Protein AF-A0A932TYY8-F1 (afdb_monomer_lite)

Radius of gyration: 14.67 Å; chains: 1; bounding box: 31×22×38 Å

Sequence (66 aa):
MSYCAPSGERGGEPVRQVGSHVHLRHPERSGRVTVPVHAGETLHPKTLASILAQAGMAETDLLKFL

Structure (mmCIF, N/CA/C/O backbone):
data_AF-A0A932TYY8-F1
#
_entry.id   AF-A0A932TYY8-F1
#
loop_
_atom_site.group_PDB
_atom_site.id
_atom_site.type_symbol
_atom_site.label_atom_id
_atom_site.label_alt_id
_atom_site.label_comp_id
_atom_site.label_asym_id
_atom_site.label_entity_id
_atom_site.label_seq_id
_atom_site.pdbx_PDB_ins_code
_atom_site.Cartn_x
_atom_site.Cartn_y
_atom_site.Cartn_z
_atom_site.occupancy
_atom_site.B_iso_or_equiv
_atom_site.auth_seq_id
_atom_site.auth_comp_id
_atom_site.auth_asym_id
_atom_site.auth_atom_id
_atom_site.pdbx_PDB_model_num
ATOM 1 N N . MET A 1 1 ? -15.270 -7.893 -17.442 1.00 35.41 1 MET A N 1
ATOM 2 C CA . MET A 1 1 ? -14.799 -7.458 -18.771 1.00 35.41 1 MET A CA 1
ATOM 3 C C . MET A 1 1 ? -13.947 -6.214 -18.606 1.00 35.41 1 MET A C 1
ATOM 5 O O . MET A 1 1 ? -14.363 -5.301 -17.905 1.00 35.41 1 MET A O 1
ATOM 9 N N . SER A 1 2 ? -12.750 -6.234 -19.185 1.00 48.50 2 SER A N 1
ATOM 10 C CA . SER A 1 2 ? -11.793 -5.129 -19.240 1.00 48.50 2 SER A CA 1
ATOM 11 C C . SER A 1 2 ? -12.359 -3.898 -19.938 1.00 48.50 2 SER A C 1
ATOM 13 O O . SER A 1 2 ? -13.070 -4.040 -20.927 1.00 48.50 2 SER A O 1
ATOM 15 N N . TYR A 1 3 ? -11.900 -2.719 -19.527 1.00 36.72 3 TYR A 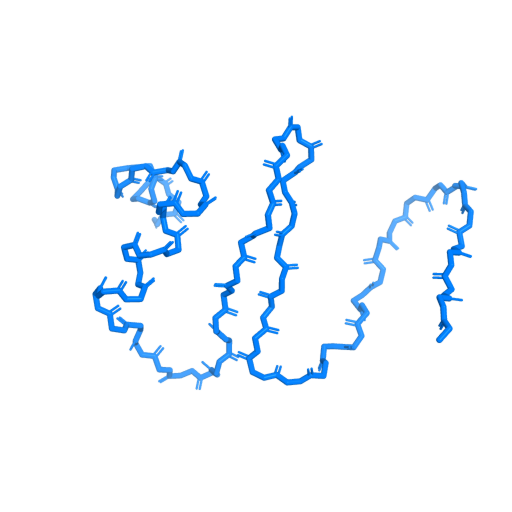N 1
ATOM 16 C CA . TYR A 1 3 ? -11.743 -1.607 -20.457 1.00 36.72 3 TYR A CA 1
ATOM 17 C C . TYR A 1 3 ? -10.271 -1.200 -20.471 1.00 36.72 3 TYR A C 1
ATOM 19 O O . TYR A 1 3 ? -9.728 -0.695 -19.493 1.00 36.72 3 TYR A O 1
ATOM 27 N N . CYS A 1 4 ? -9.622 -1.526 -21.586 1.00 47.94 4 CYS A N 1
ATOM 28 C CA . CYS A 1 4 ? -8.423 -0.859 -22.063 1.00 47.94 4 CYS A CA 1
ATOM 29 C C . CYS A 1 4 ? -8.902 0.408 -22.784 1.00 47.94 4 CYS A C 1
ATOM 31 O O . CYS A 1 4 ? -9.805 0.310 -23.615 1.00 47.94 4 CYS A O 1
ATOM 33 N N . ALA A 1 5 ? -8.338 1.570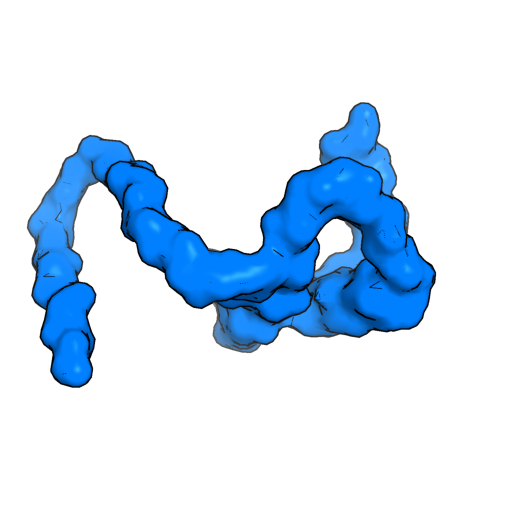 -22.461 1.00 48.50 5 ALA A N 1
ATOM 34 C CA . ALA A 1 5 ? -8.482 2.772 -23.272 1.00 48.50 5 ALA A CA 1
ATOM 35 C C . ALA A 1 5 ? -7.090 3.252 -23.722 1.00 48.50 5 ALA A C 1
ATOM 37 O O . ALA A 1 5 ? -6.111 3.012 -23.009 1.00 48.50 5 ALA A O 1
ATOM 38 N N . PRO A 1 6 ? -6.998 3.827 -24.932 1.00 51.09 6 PRO A N 1
ATOM 39 C CA . PRO A 1 6 ? -5.798 3.827 -25.752 1.00 51.09 6 PRO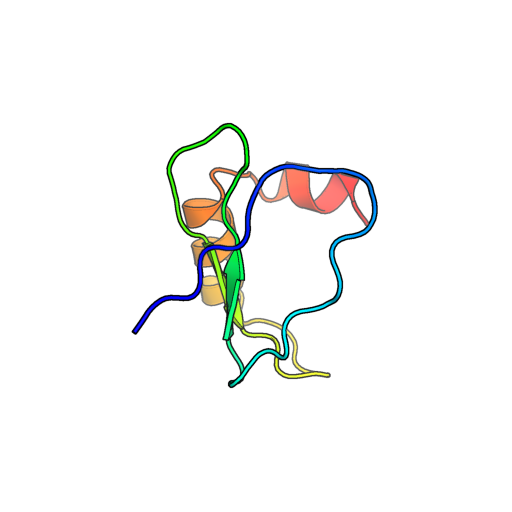 A CA 1
ATOM 40 C C . PRO A 1 6 ? -4.919 5.065 -25.536 1.00 51.09 6 PRO A C 1
ATOM 42 O O . PRO A 1 6 ? -5.315 6.052 -24.929 1.00 51.09 6 PRO A O 1
ATOM 45 N N . SER A 1 7 ? -3.708 4.954 -26.073 1.00 54.53 7 SER A N 1
ATOM 46 C CA . SER A 1 7 ? -2.665 5.955 -26.293 1.00 54.53 7 SER A CA 1
ATOM 47 C C . SER A 1 7 ? -3.128 7.418 -26.381 1.00 54.53 7 SER A C 1
ATOM 49 O O . SER A 1 7 ? -3.918 7.757 -27.257 1.00 54.53 7 SER A O 1
ATOM 51 N N . GLY A 1 8 ? -2.528 8.293 -25.567 1.00 46.69 8 GLY A N 1
ATOM 52 C CA . GLY A 1 8 ? -2.599 9.747 -25.741 1.00 46.69 8 GLY A CA 1
ATOM 53 C C . GLY A 1 8 ? -2.638 10.523 -24.425 1.00 46.69 8 GLY A C 1
ATOM 54 O O . GLY A 1 8 ? -3.604 10.445 -23.686 1.00 46.69 8 GLY A O 1
ATOM 55 N N . GLU A 1 9 ? -1.582 11.298 -24.181 1.00 39.50 9 GLU A N 1
ATOM 56 C CA . GLU A 1 9 ? -1.571 12.584 -23.464 1.00 39.50 9 GLU A CA 1
ATOM 57 C C . GLU A 1 9 ? -2.245 12.770 -22.078 1.00 39.50 9 GLU A C 1
ATOM 59 O O . GLU A 1 9 ? -3.444 12.950 -21.937 1.00 39.50 9 GLU A O 1
ATOM 64 N N . ARG A 1 10 ? -1.366 12.938 -21.072 1.00 46.84 10 ARG A N 1
ATOM 65 C CA . ARG A 1 10 ? -1.455 13.855 -19.910 1.00 46.84 10 ARG A CA 1
ATOM 66 C C . ARG A 1 10 ? -2.718 13.797 -19.029 1.00 46.84 10 ARG A C 1
ATOM 68 O O . ARG A 1 10 ? -3.687 14.506 -19.259 1.00 46.84 10 ARG A O 1
ATOM 75 N N . GLY A 1 11 ? -2.568 13.123 -17.885 1.00 44.31 11 GLY A N 1
ATOM 76 C CA . GLY A 1 11 ? -3.417 13.300 -16.698 1.00 44.31 11 GLY A CA 1
ATOM 77 C C . GLY A 1 11 ? -4.223 12.053 -16.362 1.00 44.31 11 GLY A C 1
ATOM 78 O O . GLY A 1 11 ? -5.388 11.954 -16.719 1.00 44.31 11 GLY A O 1
ATOM 79 N N . GLY A 1 12 ? -3.608 11.082 -15.681 1.00 39.91 12 GLY A N 1
ATOM 80 C CA . GLY A 1 12 ? -4.337 9.909 -15.199 1.00 39.91 12 GLY A CA 1
ATOM 81 C C . GLY A 1 12 ? -5.331 10.308 -14.108 1.00 39.91 12 GLY A C 1
ATOM 82 O O . GLY A 1 12 ? -4.918 10.619 -12.993 1.00 39.91 12 GLY A O 1
ATOM 83 N N . GLU A 1 13 ? -6.625 10.313 -14.427 1.00 40.41 13 GLU A N 1
ATOM 84 C CA . GLU A 1 13 ? -7.694 10.478 -13.441 1.00 40.41 13 GLU A CA 1
ATOM 85 C C . GLU A 1 13 ? -7.692 9.314 -12.431 1.00 40.41 13 GLU A C 1
ATOM 87 O O . GLU A 1 13 ? -7.425 8.163 -12.804 1.00 40.41 13 GLU A O 1
ATOM 92 N N . PRO A 1 14 ? -8.005 9.568 -11.145 1.00 43.78 14 PRO A N 1
ATOM 93 C CA . PRO A 1 14 ? -8.076 8.518 -10.142 1.00 43.78 14 PRO A CA 1
ATOM 94 C C . PRO A 1 14 ? -9.246 7.575 -10.450 1.00 43.78 14 PRO A C 1
ATOM 96 O O . PRO A 1 14 ? -10.415 7.890 -10.223 1.00 43.78 14 PRO A O 1
ATOM 99 N N . VAL A 1 15 ? -8.928 6.383 -10.956 1.00 54.53 15 VAL A N 1
ATOM 100 C CA . VAL A 1 15 ? -9.896 5.292 -11.118 1.00 54.53 15 VAL A CA 1
ATOM 101 C C . VAL A 1 15 ? -10.421 4.931 -9.727 1.00 54.53 15 VAL A C 1
ATOM 103 O O . VAL A 1 15 ? -9.638 4.557 -8.854 1.00 54.53 15 VAL A O 1
ATOM 106 N N . ARG A 1 16 ? -11.738 5.076 -9.500 1.00 48.62 16 ARG A N 1
ATOM 107 C CA . ARG A 1 16 ?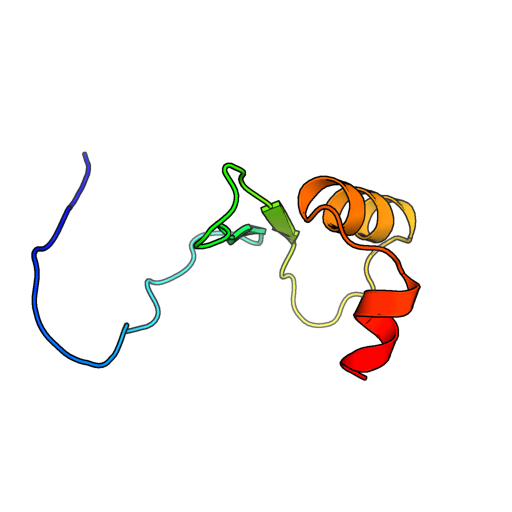 -12.393 4.795 -8.207 1.00 48.62 16 ARG A CA 1
ATOM 108 C C . ARG A 1 16 ? -11.928 3.439 -7.674 1.00 48.62 16 ARG A C 1
ATOM 110 O O . ARG A 1 16 ? -12.200 2.399 -8.272 1.00 48.62 16 ARG A O 1
ATOM 117 N N . GLN A 1 17 ? -11.234 3.461 -6.543 1.00 58.22 17 GLN A N 1
ATOM 118 C CA . GLN A 1 17 ? -10.801 2.255 -5.863 1.00 58.22 17 GLN A CA 1
ATOM 119 C C . GLN A 1 17 ? -11.994 1.626 -5.134 1.00 58.22 17 GLN A C 1
ATOM 121 O O . GLN A 1 17 ? -12.609 2.255 -4.276 1.00 58.22 17 GLN A O 1
ATOM 126 N N . VAL A 1 18 ? -12.326 0.380 -5.469 1.00 55.41 18 VAL A N 1
ATOM 127 C CA . VAL A 1 18 ? -13.346 -0.400 -4.758 1.00 55.41 18 VAL A CA 1
ATOM 128 C C . VAL A 1 18 ? -12.633 -1.321 -3.769 1.00 55.41 18 VAL A C 1
ATOM 130 O O . VAL A 1 18 ? -12.028 -2.312 -4.169 1.00 55.41 18 VAL A O 1
ATOM 133 N N . GLY A 1 19 ? -12.692 -0.979 -2.481 1.00 66.06 19 GLY A N 1
ATOM 134 C CA . GLY A 1 19 ? -12.150 -1.786 -1.383 1.00 66.06 19 GLY A CA 1
ATOM 135 C C . GLY A 1 19 ? -10.957 -1.155 -0.662 1.00 66.06 19 GLY A C 1
ATOM 136 O O . GLY A 1 19 ? -10.342 -0.207 -1.137 1.00 66.06 19 GLY A O 1
ATOM 137 N N . SER A 1 20 ? -10.618 -1.705 0.504 1.00 78.88 20 SER A N 1
ATOM 138 C CA . SER A 1 20 ? -9.554 -1.205 1.385 1.00 78.88 20 SER A CA 1
ATOM 139 C C . SER A 1 20 ? -8.141 -1.578 0.933 1.00 78.88 20 SER A C 1
ATOM 141 O O . SER A 1 20 ? -7.216 -1.436 1.715 1.00 78.88 20 SER A O 1
ATOM 143 N N . HIS A 1 21 ? -7.949 -2.091 -0.284 1.00 82.38 21 HIS A N 1
ATOM 144 C CA . HIS A 1 21 ? -6.649 -2.551 -0.778 1.00 82.38 21 HIS A CA 1
ATOM 145 C C . HIS A 1 21 ? -6.348 -1.945 -2.150 1.00 82.38 21 HIS A C 1
ATOM 147 O O . HIS A 1 21 ? -7.160 -2.053 -3.070 1.00 82.38 21 HIS A O 1
ATOM 153 N N . VAL A 1 22 ? -5.194 -1.289 -2.285 1.00 85.06 22 VAL A N 1
ATOM 154 C CA . VAL A 1 22 ? -4.640 -0.789 -3.550 1.00 85.06 22 VAL A CA 1
ATOM 155 C C . VAL A 1 22 ? -3.695 -1.836 -4.109 1.00 85.06 22 VAL A C 1
ATOM 157 O O . VAL A 1 22 ? -2.887 -2.413 -3.383 1.00 85.06 22 VAL A O 1
ATOM 160 N N . HIS A 1 23 ? -3.738 -2.030 -5.421 1.00 84.88 23 HIS A N 1
ATOM 161 C C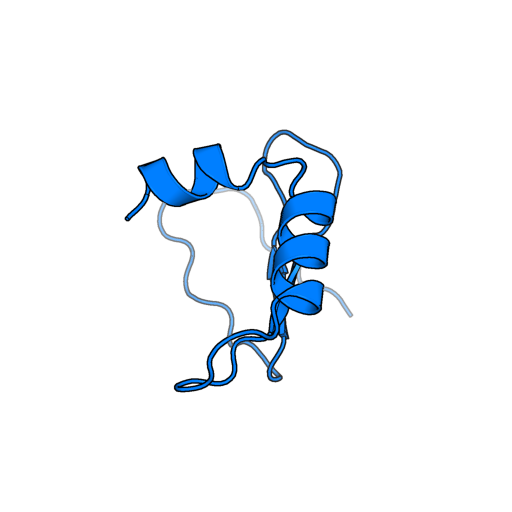A . HIS A 1 23 ? -2.720 -2.780 -6.139 1.00 84.88 23 HIS A CA 1
ATOM 162 C C . HIS A 1 23 ? -1.836 -1.832 -6.942 1.00 84.88 23 HIS A C 1
ATOM 164 O O . HIS A 1 23 ? -2.293 -1.227 -7.909 1.00 84.88 23 HIS A O 1
ATOM 170 N N . LEU A 1 24 ? -0.566 -1.739 -6.567 1.00 84.19 24 LEU A N 1
ATOM 171 C CA . LEU A 1 24 ? 0.434 -0.944 -7.266 1.00 84.19 24 LEU A CA 1
ATOM 172 C C . LEU A 1 24 ? 1.242 -1.841 -8.200 1.00 84.19 24 LEU A C 1
ATOM 174 O O . LEU A 1 24 ? 1.578 -2.980 -7.866 1.00 84.19 24 LEU A O 1
ATOM 178 N N . ARG A 1 25 ? 1.553 -1.320 -9.383 1.00 81.25 25 ARG A N 1
ATOM 179 C CA . ARG A 1 25 ? 2.470 -1.946 -10.336 1.00 81.25 25 ARG A CA 1
ATOM 180 C C . ARG A 1 25 ? 3.669 -1.035 -10.505 1.00 81.25 25 ARG A C 1
ATOM 182 O O . ARG A 1 25 ? 3.500 0.173 -10.651 1.00 81.25 25 ARG A O 1
ATOM 189 N N . HIS A 1 26 ? 4.859 -1.614 -10.483 1.00 76.25 26 HIS A N 1
ATOM 190 C CA . HIS A 1 26 ? 6.070 -0.856 -10.754 1.00 76.25 26 HIS A CA 1
ATOM 191 C C . HIS A 1 26 ? 6.214 -0.667 -12.276 1.00 76.25 26 HIS A C 1
ATOM 193 O O . HIS A 1 26 ? 6.000 -1.632 -13.011 1.00 76.25 26 HIS A O 1
ATOM 199 N N . PRO A 1 27 ? 6.573 0.532 -12.773 1.00 75.25 27 PRO A N 1
ATOM 200 C CA . PRO A 1 27 ? 6.680 0.788 -14.213 1.00 75.25 27 PRO A CA 1
ATOM 201 C C . PRO A 1 27 ? 7.776 -0.053 -14.883 1.00 75.25 27 PRO A C 1
ATOM 203 O O . PRO A 1 27 ? 7.590 -0.540 -15.991 1.00 75.25 27 PRO A O 1
ATOM 206 N N . GLU A 1 28 ? 8.896 -0.263 -14.188 1.00 74.56 28 GLU A N 1
ATOM 207 C CA . GLU A 1 28 ? 10.062 -0.982 -14.730 1.00 74.56 28 GLU A CA 1
ATOM 208 C C . GLU A 1 28 ? 10.226 -2.420 -14.209 1.00 74.56 28 GLU A C 1
ATOM 210 O O . GLU A 1 28 ? 10.962 -3.209 -14.794 1.00 74.56 28 GLU A O 1
ATOM 215 N N . ARG A 1 29 ? 9.566 -2.784 -13.099 1.00 69.31 29 ARG A N 1
ATOM 216 C CA . ARG A 1 29 ? 9.741 -4.089 -12.441 1.00 69.31 29 ARG A CA 1
ATOM 217 C C . ARG A 1 29 ? 8.457 -4.892 -12.577 1.00 69.31 29 ARG A C 1
ATOM 219 O O . ARG A 1 29 ? 7.373 -4.410 -12.258 1.00 69.31 29 ARG A O 1
ATOM 226 N N . SER A 1 30 ? 8.572 -6.141 -13.012 1.00 70.31 30 SER A N 1
ATOM 227 C CA . SER A 1 30 ? 7.434 -7.056 -13.050 1.00 70.31 30 SER A CA 1
ATOM 228 C C . SER A 1 30 ? 7.015 -7.421 -11.624 1.00 70.31 30 SER A C 1
ATOM 230 O O . SER A 1 30 ? 7.769 -8.065 -10.900 1.00 70.31 30 SER A O 1
ATOM 232 N N . GLY A 1 31 ? 5.814 -7.022 -11.213 1.00 74.44 31 GLY A N 1
ATOM 233 C CA . GLY A 1 31 ? 5.294 -7.336 -9.885 1.00 74.44 31 GLY A CA 1
ATOM 234 C C . GLY A 1 31 ? 4.062 -6.513 -9.531 1.00 74.44 31 GLY A C 1
ATOM 235 O O . GLY A 1 31 ? 3.815 -5.450 -10.106 1.00 74.44 31 GLY A O 1
ATOM 236 N N . ARG A 1 32 ? 3.269 -7.025 -8.586 1.00 83.81 32 ARG A N 1
ATOM 237 C CA . ARG A 1 32 ? 2.121 -6.321 -8.005 1.00 83.81 32 ARG A CA 1
ATOM 238 C C . ARG A 1 32 ? 2.323 -6.215 -6.501 1.00 83.81 32 ARG A C 1
ATOM 240 O O . ARG A 1 32 ? 2.401 -7.238 -5.828 1.00 83.81 32 ARG A O 1
ATOM 247 N N . VAL A 1 33 ? 2.341 -4.992 -5.990 1.00 86.12 33 VAL A N 1
ATOM 248 C CA . VAL A 1 33 ? 2.365 -4.699 -4.554 1.00 86.12 33 VAL A CA 1
ATOM 249 C C . VAL A 1 33 ? 0.932 -4.472 -4.098 1.00 86.12 33 VAL A C 1
ATOM 251 O O . VAL A 1 33 ? 0.179 -3.767 -4.768 1.00 86.12 33 VAL A O 1
ATOM 254 N N . THR A 1 34 ? 0.529 -5.089 -2.990 1.00 86.62 34 THR A N 1
ATOM 255 C CA . THR A 1 34 ? -0.811 -4.886 -2.423 1.00 86.62 34 THR A CA 1
ATOM 256 C C . THR A 1 34 ? -0.702 -4.111 -1.124 1.00 86.62 34 THR A C 1
ATOM 258 O O . THR A 1 34 ? -0.081 -4.583 -0.179 1.00 86.62 34 THR A O 1
ATOM 261 N N . VAL A 1 35 ? -1.316 -2.932 -1.081 1.00 87.44 35 VAL A N 1
ATOM 262 C CA . VAL A 1 35 ? -1.247 -2.013 0.055 1.00 87.44 35 VAL A CA 1
ATOM 263 C C . VAL A 1 35 ? -2.649 -1.833 0.633 1.00 87.44 35 VAL A C 1
ATOM 265 O O . VAL A 1 35 ? -3.530 -1.369 -0.091 1.00 87.44 35 VAL A O 1
ATOM 268 N N . PRO A 1 36 ? -2.898 -2.191 1.902 1.00 87.31 36 PRO A N 1
ATOM 269 C CA . PRO A 1 36 ? -4.136 -1.823 2.569 1.00 87.31 36 PRO A CA 1
ATOM 270 C C . PRO A 1 36 ? -4.164 -0.304 2.814 1.00 87.31 36 PRO A C 1
ATOM 272 O O . PRO A 1 36 ? -3.173 0.288 3.233 1.00 87.31 36 PRO A O 1
ATOM 275 N N . VAL A 1 37 ? -5.298 0.331 2.526 1.00 83.62 37 VAL A N 1
ATOM 276 C CA . VAL A 1 37 ? -5.522 1.786 2.564 1.00 83.62 37 VAL A CA 1
ATOM 277 C C . VAL A 1 37 ? -6.778 2.151 3.356 1.00 83.62 37 VAL A C 1
ATOM 279 O O . VAL A 1 37 ? -7.581 2.993 2.958 1.00 83.62 37 VAL A O 1
ATOM 282 N N . HIS A 1 38 ? -6.975 1.508 4.503 1.00 80.00 38 HIS A N 1
ATOM 283 C CA . HIS A 1 38 ? -7.895 2.031 5.511 1.00 80.00 38 HIS A CA 1
ATOM 284 C C . HIS A 1 38 ? -7.312 3.339 6.088 1.00 80.00 38 HIS A C 1
ATOM 286 O O . HIS A 1 38 ? -6.169 3.389 6.549 1.00 80.00 38 HIS A O 1
ATOM 292 N N . ALA A 1 39 ? -8.067 4.433 6.019 1.00 63.53 39 ALA A N 1
ATOM 293 C CA . ALA A 1 39 ? -7.617 5.711 6.562 1.00 63.53 39 ALA A CA 1
ATOM 294 C C . ALA A 1 39 ? -7.498 5.634 8.096 1.00 63.53 39 ALA A C 1
ATOM 296 O O . ALA A 1 39 ? -8.408 5.143 8.758 1.00 63.53 39 ALA A O 1
ATOM 297 N N . GLY A 1 40 ? -6.399 6.156 8.653 1.00 65.62 40 GLY A N 1
ATOM 298 C CA . GLY A 1 40 ? -6.245 6.357 10.101 1.00 65.62 40 GLY A CA 1
ATOM 299 C C . GLY A 1 40 ? -5.724 5.167 10.912 1.00 65.62 40 GLY A C 1
ATOM 300 O O . GLY A 1 40 ? -5.769 5.228 12.137 1.00 65.62 40 GLY A O 1
ATOM 301 N N . GLU A 1 41 ? -5.211 4.113 10.274 1.00 79.44 41 GLU A N 1
ATOM 302 C CA . GLU A 1 41 ? -4.649 2.952 10.977 1.00 79.44 41 GLU A CA 1
ATOM 303 C C . GLU A 1 41 ? -3.153 2.774 10.690 1.00 79.44 41 GLU A C 1
ATOM 305 O O . GLU A 1 41 ? -2.693 2.826 9.546 1.00 79.44 41 GLU A O 1
ATOM 310 N N . THR A 1 42 ? -2.394 2.541 11.762 1.00 86.69 42 THR A N 1
ATOM 311 C CA . THR A 1 42 ? -0.978 2.177 11.703 1.00 86.69 42 THR A CA 1
ATOM 312 C C . THR A 1 42 ? -0.839 0.752 11.182 1.00 86.69 42 THR A C 1
ATOM 314 O O . THR A 1 42 ? -1.365 -0.187 11.778 1.00 86.69 42 THR A O 1
ATOM 317 N N . LEU A 1 43 ? -0.080 0.567 10.101 1.00 87.31 43 LEU A N 1
ATOM 318 C CA . LEU A 1 43 ? 0.189 -0.763 9.560 1.00 87.31 43 LEU A CA 1
ATOM 319 C C . LEU A 1 43 ? 0.942 -1.624 10.575 1.00 87.31 43 LEU A C 1
ATOM 321 O O . LEU A 1 43 ? 1.976 -1.224 11.112 1.00 87.31 43 LEU A O 1
ATOM 325 N N . HIS A 1 44 ? 0.466 -2.852 10.777 1.00 89.81 44 HIS A N 1
ATOM 326 C CA . HIS A 1 44 ? 1.197 -3.836 11.564 1.00 89.81 44 HIS A CA 1
ATOM 327 C C . HIS A 1 44 ? 2.600 -4.068 10.957 1.00 89.81 44 HIS A C 1
ATOM 329 O O . HIS A 1 44 ? 2.703 -4.210 9.732 1.00 89.81 44 HIS A O 1
ATOM 335 N N . PRO A 1 45 ? 3.679 -4.195 11.759 1.00 91.44 45 PRO A N 1
ATOM 336 C CA . PRO A 1 45 ? 5.048 -4.319 11.244 1.00 91.44 45 PRO A CA 1
ATOM 337 C C . PRO A 1 45 ? 5.230 -5.447 10.221 1.00 91.44 45 PRO A C 1
ATOM 339 O O . PRO A 1 45 ? 5.904 -5.283 9.211 1.00 91.44 45 PRO A O 1
ATOM 342 N N . LYS A 1 46 ? 4.551 -6.584 10.425 1.00 91.88 46 LYS A N 1
ATOM 343 C CA . LYS A 1 46 ? 4.557 -7.710 9.472 1.00 91.88 46 LYS A CA 1
ATOM 344 C C . LYS A 1 46 ? 3.935 -7.351 8.116 1.00 91.88 46 LYS A C 1
ATOM 346 O O . LYS A 1 46 ? 4.401 -7.824 7.082 1.00 91.88 46 LYS A O 1
ATOM 351 N N . THR A 1 47 ? 2.890 -6.529 8.121 1.00 89.62 47 THR A N 1
ATOM 352 C CA . THR A 1 47 ? 2.231 -6.047 6.903 1.00 89.62 47 THR A CA 1
ATOM 353 C C . THR A 1 47 ? 3.154 -5.090 6.161 1.00 89.62 47 THR A C 1
ATOM 355 O O . THR A 1 47 ? 3.356 -5.259 4.962 1.00 89.62 47 THR A O 1
ATOM 358 N N . LEU A 1 48 ? 3.791 -4.160 6.880 1.00 90.88 48 LEU A N 1
ATOM 359 C CA . LEU A 1 48 ? 4.796 -3.261 6.312 1.00 90.88 48 LEU A CA 1
ATOM 360 C C . LEU A 1 48 ? 5.970 -4.040 5.699 1.00 90.88 48 LEU A C 1
ATOM 362 O O . LEU A 1 48 ? 6.309 -3.821 4.539 1.00 90.88 48 LEU A O 1
ATOM 366 N N . ALA A 1 49 ? 6.527 -5.010 6.427 1.00 91.12 49 ALA A N 1
ATOM 367 C CA . ALA A 1 49 ? 7.607 -5.861 5.933 1.00 91.12 49 ALA A CA 1
ATOM 368 C C . ALA A 1 49 ? 7.198 -6.643 4.670 1.00 91.12 49 ALA A C 1
ATOM 370 O O . ALA A 1 49 ? 7.970 -6.735 3.717 1.00 91.12 49 ALA A O 1
ATOM 371 N N . SER A 1 50 ? 5.965 -7.161 4.617 1.00 91.50 50 SER A N 1
ATOM 372 C CA . SER A 1 50 ? 5.452 -7.840 3.421 1.00 91.50 50 SER A CA 1
ATOM 373 C C . SER A 1 50 ? 5.308 -6.893 2.227 1.00 91.50 50 SER A C 1
ATOM 375 O O . SER A 1 50 ? 5.554 -7.317 1.099 1.00 91.50 50 SER A O 1
ATOM 377 N N . ILE A 1 51 ? 4.910 -5.638 2.449 1.00 90.62 51 ILE A N 1
ATOM 378 C CA . ILE A 1 51 ? 4.806 -4.621 1.394 1.00 90.62 51 ILE A CA 1
ATOM 379 C C . ILE A 1 51 ? 6.199 -4.275 0.864 1.00 90.62 51 ILE A C 1
ATOM 381 O O . ILE A 1 51 ? 6.401 -4.275 -0.348 1.00 90.62 51 ILE A O 1
ATOM 385 N N . LEU A 1 52 ? 7.170 -4.048 1.753 1.00 90.75 52 LEU A N 1
ATOM 386 C CA . LEU A 1 52 ? 8.559 -3.767 1.381 1.00 90.75 52 LEU A CA 1
ATOM 387 C C . LEU A 1 52 ? 9.188 -4.929 0.603 1.00 90.75 52 LEU A C 1
ATOM 389 O O . LEU A 1 52 ? 9.823 -4.707 -0.427 1.00 90.75 52 LEU A O 1
ATOM 393 N N . ALA A 1 53 ? 8.928 -6.170 1.022 1.00 89.88 53 ALA A N 1
ATOM 394 C CA . ALA A 1 53 ? 9.370 -7.361 0.302 1.00 89.88 53 ALA A CA 1
ATOM 395 C C . ALA A 1 53 ? 8.748 -7.454 -1.103 1.00 89.88 53 ALA A C 1
ATOM 397 O O . ALA A 1 53 ? 9.457 -7.716 -2.071 1.00 89.88 53 ALA A O 1
ATOM 398 N N . GLN A 1 54 ? 7.442 -7.189 -1.242 1.00 86.88 54 GLN A N 1
ATOM 399 C CA . GLN A 1 54 ? 6.768 -7.152 -2.548 1.00 86.88 54 GLN A CA 1
ATOM 400 C C . GLN A 1 54 ? 7.281 -6.014 -3.441 1.00 86.88 54 GLN A C 1
ATOM 402 O O . GLN A 1 54 ? 7.338 -6.170 -4.660 1.00 86.88 54 GLN A O 1
ATOM 407 N N . ALA A 1 55 ? 7.643 -4.875 -2.848 1.00 87.12 55 ALA A N 1
ATOM 408 C CA . ALA A 1 55 ? 8.220 -3.732 -3.549 1.00 87.12 55 ALA A CA 1
ATOM 409 C C . ALA A 1 55 ? 9.714 -3.922 -3.880 1.00 87.12 55 ALA A C 1
ATOM 411 O O . ALA A 1 55 ? 10.260 -3.191 -4.711 1.00 87.12 55 ALA A O 1
ATOM 412 N N . GLY A 1 56 ? 10.380 -4.900 -3.255 1.00 87.25 56 GLY A N 1
ATOM 413 C CA . GLY A 1 56 ? 11.826 -5.084 -3.347 1.00 87.25 56 GLY A CA 1
ATOM 414 C C . GLY A 1 56 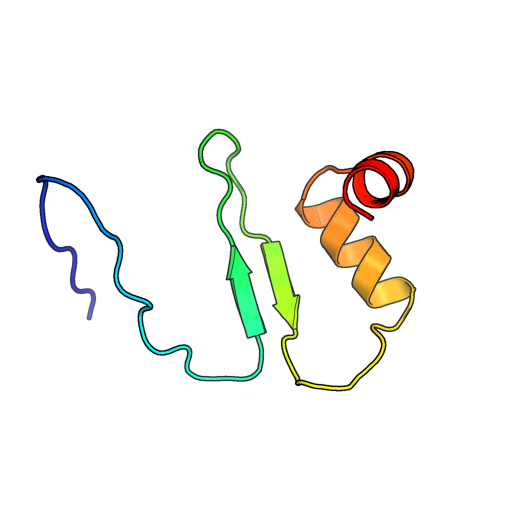? 12.589 -3.860 -2.834 1.00 87.25 56 GLY A C 1
ATOM 415 O O . GLY A 1 56 ? 13.508 -3.394 -3.509 1.00 87.25 56 GLY A O 1
ATOM 416 N N . MET A 1 57 ? 12.149 -3.309 -1.698 1.00 86.50 57 MET A N 1
ATOM 417 C CA . MET A 1 57 ? 12.706 -2.117 -1.047 1.00 86.50 57 MET A CA 1
ATOM 418 C C . MET A 1 57 ? 13.192 -2.453 0.364 1.00 86.50 57 MET A C 1
ATOM 420 O O . MET A 1 57 ? 12.604 -3.300 1.037 1.00 86.50 57 MET A O 1
ATOM 424 N N . ALA A 1 58 ? 14.242 -1.772 0.826 1.00 89.12 58 ALA A N 1
ATOM 425 C CA . ALA A 1 58 ? 14.667 -1.841 2.220 1.00 89.12 58 ALA A CA 1
ATOM 426 C C . ALA A 1 58 ? 13.920 -0.805 3.076 1.00 89.12 58 ALA A C 1
ATOM 428 O O . ALA A 1 58 ? 13.473 0.230 2.582 1.00 89.12 58 ALA A O 1
ATOM 429 N N . GLU A 1 59 ? 13.837 -1.042 4.387 1.00 87.44 59 GLU A N 1
ATOM 430 C CA . GLU A 1 59 ? 13.286 -0.062 5.341 1.00 87.44 59 GLU A CA 1
ATOM 431 C C . GLU A 1 59 ? 14.036 1.277 5.283 1.00 87.44 59 GLU A C 1
ATOM 433 O O . GLU A 1 59 ? 13.433 2.343 5.371 1.00 87.44 59 GLU A O 1
ATOM 438 N N . THR A 1 60 ? 15.350 1.234 5.053 1.00 90.31 60 THR A N 1
ATOM 439 C CA . THR A 1 60 ? 16.193 2.425 4.885 1.00 90.31 60 THR A CA 1
ATOM 440 C C . THR A 1 60 ? 15.814 3.261 3.669 1.00 90.31 60 THR A C 1
ATOM 442 O O . THR A 1 60 ? 15.990 4.475 3.694 1.00 90.31 60 THR A O 1
ATOM 445 N N . ASP A 1 61 ? 15.296 2.642 2.607 1.00 88.12 61 ASP A N 1
ATOM 446 C CA . ASP A 1 61 ? 14.824 3.369 1.431 1.00 88.12 61 ASP A CA 1
ATOM 447 C C . ASP A 1 61 ? 13.510 4.089 1.719 1.00 88.12 61 ASP A C 1
ATOM 449 O O . ASP A 1 61 ? 13.314 5.201 1.238 1.00 88.12 61 ASP A O 1
ATOM 453 N N . LEU A 1 62 ? 12.648 3.503 2.554 1.00 87.25 62 LEU A N 1
ATOM 454 C CA . LEU A 1 62 ? 11.406 4.139 2.988 1.00 87.25 62 LEU A CA 1
ATOM 455 C C . LEU A 1 62 ? 11.683 5.406 3.808 1.00 87.25 62 LEU A C 1
ATOM 457 O O . LEU A 1 62 ? 11.026 6.421 3.593 1.00 87.25 62 LEU A O 1
ATOM 461 N N . LEU A 1 63 ? 12.691 5.378 4.686 1.00 89.94 63 LEU A N 1
ATOM 462 C CA . LEU A 1 63 ? 13.083 6.535 5.502 1.00 89.94 63 LEU A CA 1
ATOM 463 C C . LEU A 1 63 ? 13.546 7.746 4.678 1.00 89.94 63 LEU A C 1
ATOM 465 O O . LEU A 1 63 ? 13.539 8.855 5.193 1.00 89.94 63 LEU A O 1
ATOM 469 N N . LYS A 1 64 ? 13.935 7.564 3.410 1.00 90.25 64 LYS A N 1
ATOM 470 C CA . LYS A 1 64 ? 14.338 8.673 2.525 1.00 90.25 64 LYS A CA 1
ATOM 471 C C . LYS A 1 64 ? 13.154 9.517 2.041 1.00 90.25 64 LYS A C 1
ATOM 473 O O . LYS A 1 64 ? 13.375 10.578 1.467 1.00 90.25 64 LYS A O 1
ATOM 478 N N . PHE A 1 65 ? 11.928 9.023 2.213 1.00 82.75 65 PHE A N 1
ATOM 479 C CA . PHE A 1 65 ? 10.695 9.675 1.766 1.00 82.75 65 PHE A CA 1
ATOM 480 C C . PHE A 1 65 ? 9.882 10.294 2.912 1.00 82.75 65 PHE A C 1
ATOM 482 O O . PHE A 1 65 ? 8.781 10.789 2.666 1.00 82.75 65 PHE A O 1
ATOM 489 N N . LEU A 1 66 ? 10.405 10.241 4.140 1.00 78.88 66 LEU A N 1
ATOM 490 C CA . LEU A 1 66 ? 9.853 10.883 5.335 1.00 78.88 66 LEU A CA 1
ATOM 491 C C . LEU A 1 66 ? 10.642 12.157 5.649 1.00 78.88 66 LEU A C 1
ATOM 493 O O . LEU A 1 66 ? 9.994 13.134 6.081 1.00 78.88 66 LEU A O 1
#

Secondary structure (DSSP, 8-state):
---------S--------SSEEEEE-SSS--EEEEE--TT-PPPHHHHHHHHHHHT--HHHHGGG-

pLDDT: mean 73.64, std 17.97, range [35.41, 91.88]

Foldseek 3Di:
DDDDDDDDDDDDDPDDDDDQWDWDDDPPDPFTAIDGHDPPDDDDVVSVVSNCVRVVHDPVVVVVVD